Protein AF-A0ABD7SPW6-F1 (afdb_monomer)

Sequence (88 aa):
MVGRSDAYKEGFRSKYCDNPYQIGTQEYNDFERGWSQKVKRYPDSVSSKYHGDFAKTHQKYSEKSSSQELKESTSKGSYNAYAEAKGR

Secondary structure (DSSP, 8-state):
--PPPHHHHHHHH-SS----SPTTSHHHHHHHHHHHHHHHH-GGGS--TTHHHHHHHHTTTSSS-S--------------SSSTTS--

Mean predicted aligned error: 15.95 Å

pLDDT: mean 70.32, std 20.47, range [40.94, 96.06]

Radius of gyration: 19.65 Å; Cα contacts (8 Å, |Δi|>4): 63; chains: 1; bounding box: 46×33×50 Å

Organism: Vibrio cholerae (NCBI:txid666)

Solvent-accessible surface area (backbone atoms only — not comparable to full-atom values): 5827 Å² total; per-residue (Å²): 130,90,69,80,52,67,42,20,54,48,22,43,66,45,52,55,98,73,76,89,50,60,86,92,39,70,54,30,55,33,18,53,50,18,32,54,51,32,45,74,77,38,56,89,70,44,59,61,94,56,63,82,64,59,64,68,60,60,66,71,64,75,77,76,83,76,89,81,90,79,76,93,74,92,76,92,84,88,84,66,85,76,65,70,78,65,76,131

Structure (mmCIF, N/CA/C/O backbone):
data_AF-A0ABD7SPW6-F1
#
_entry.id   AF-A0ABD7SPW6-F1
#
loop_
_atom_site.group_PDB
_atom_site.id
_atom_site.type_symbol
_atom_site.label_atom_id
_atom_site.label_alt_id
_atom_site.label_comp_id
_atom_site.label_asym_id
_atom_site.label_entity_id
_atom_site.label_seq_id
_atom_site.pdbx_PDB_ins_code
_atom_site.Cartn_x
_atom_site.Cartn_y
_atom_site.Cartn_z
_atom_site.occupancy
_atom_site.B_iso_or_equiv
_atom_site.auth_seq_id
_atom_site.auth_comp_id
_atom_site.auth_asym_id
_atom_site.auth_atom_id
_atom_site.pdbx_PDB_model_num
ATOM 1 N N . MET A 1 1 ? -1.848 -18.845 13.710 1.00 43.09 1 MET A N 1
ATOM 2 C CA . MET A 1 1 ? -1.151 -18.060 12.666 1.00 43.09 1 MET A CA 1
ATOM 3 C C . MET A 1 1 ? -2.035 -16.878 12.318 1.00 43.09 1 MET A C 1
ATOM 5 O O . MET A 1 1 ? -3.118 -17.105 11.800 1.00 43.09 1 MET A O 1
ATOM 9 N N . VAL A 1 2 ? -1.641 -15.647 12.652 1.00 53.69 2 VAL A N 1
ATOM 10 C CA . VAL A 1 2 ? -2.386 -14.457 12.208 1.00 53.69 2 VAL A CA 1
ATOM 11 C C . VAL A 1 2 ? -2.106 -14.312 10.715 1.00 53.69 2 VAL A C 1
ATOM 13 O O . VAL A 1 2 ? -1.036 -13.857 10.312 1.00 53.69 2 VAL A O 1
ATOM 16 N N . GLY A 1 3 ? -3.013 -14.840 9.894 1.00 66.44 3 GLY A N 1
ATOM 17 C CA . GLY A 1 3 ? -2.973 -14.635 8.454 1.00 66.44 3 GLY A CA 1
ATOM 18 C C . GLY A 1 3 ? -3.006 -13.137 8.166 1.00 66.44 3 GLY A C 1
ATOM 19 O O . GLY A 1 3 ? -3.636 -12.374 8.893 1.00 66.44 3 GLY A O 1
ATOM 20 N N . ARG A 1 4 ? -2.296 -12.704 7.124 1.00 79.56 4 ARG A N 1
ATOM 21 C CA . ARG A 1 4 ? -2.387 -11.316 6.650 1.00 79.56 4 ARG A CA 1
ATOM 22 C C . ARG A 1 4 ? -3.856 -10.974 6.388 1.00 79.56 4 ARG A C 1
ATOM 24 O O . ARG A 1 4 ? -4.555 -11.800 5.792 1.00 79.56 4 ARG A O 1
ATOM 31 N N . SER A 1 5 ? -4.283 -9.785 6.810 1.00 92.31 5 SER A N 1
ATOM 32 C CA . SER A 1 5 ? -5.616 -9.259 6.514 1.00 92.31 5 SER A CA 1
ATOM 33 C C . SER A 1 5 ? -5.826 -9.145 5.004 1.00 92.31 5 SER A C 1
ATOM 35 O O . SER A 1 5 ? -4.867 -9.090 4.224 1.00 92.31 5 SER A O 1
ATOM 37 N N . ASP A 1 6 ? -7.083 -9.143 4.572 1.00 94.25 6 ASP A N 1
ATOM 38 C CA . ASP A 1 6 ? -7.394 -9.060 3.145 1.00 94.25 6 ASP A CA 1
ATOM 39 C C . ASP A 1 6 ? -7.001 -7.698 2.565 1.00 94.25 6 ASP A C 1
ATOM 41 O O . ASP A 1 6 ? -6.382 -7.665 1.503 1.00 94.25 6 ASP A O 1
ATOM 45 N N . ALA A 1 7 ? -7.168 -6.618 3.337 1.00 94.38 7 ALA A N 1
ATOM 46 C CA . ALA A 1 7 ? -6.672 -5.282 3.003 1.00 94.38 7 ALA A CA 1
ATOM 47 C C . ALA A 1 7 ? -5.157 -5.264 2.733 1.00 94.38 7 ALA A C 1
ATOM 49 O O . ALA A 1 7 ? -4.695 -4.687 1.747 1.00 94.38 7 ALA A O 1
ATOM 50 N N . TYR A 1 8 ? -4.366 -5.975 3.546 1.00 95.06 8 TYR A N 1
ATOM 51 C CA . TYR A 1 8 ? -2.928 -6.116 3.308 1.00 95.06 8 TYR A CA 1
ATOM 52 C C . TYR A 1 8 ? -2.629 -6.832 1.988 1.00 95.06 8 TYR A C 1
ATOM 54 O O . TYR A 1 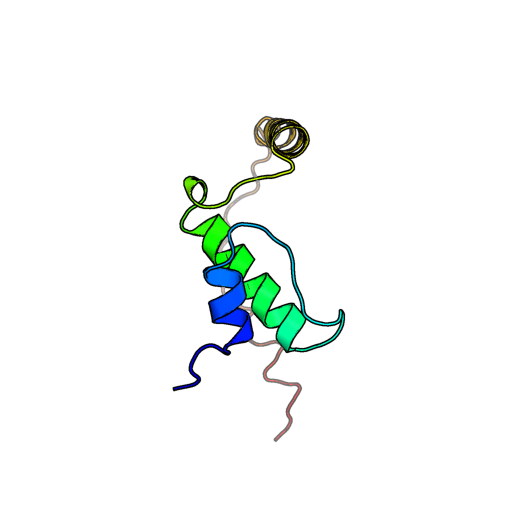8 ? -1.746 -6.416 1.232 1.00 95.06 8 TYR A O 1
ATOM 62 N N . LYS A 1 9 ? -3.328 -7.939 1.706 1.00 94.62 9 LYS A N 1
ATOM 63 C CA . LYS A 1 9 ? -3.131 -8.694 0.457 1.00 94.62 9 LYS A CA 1
ATOM 64 C C . LYS A 1 9 ? -3.527 -7.850 -0.751 1.00 94.62 9 LYS A C 1
ATOM 66 O O . LYS A 1 9 ? -2.864 -7.938 -1.783 1.00 94.62 9 LYS A O 1
ATOM 71 N N . GLU A 1 10 ? -4.572 -7.042 -0.618 1.00 94.56 10 GLU A N 1
ATOM 72 C CA . GLU A 1 10 ? -5.037 -6.122 -1.649 1.00 94.56 10 GLU A CA 1
ATOM 73 C C . GLU A 1 10 ? -3.987 -5.044 -1.938 1.00 94.56 10 GLU A C 1
ATOM 75 O O . GLU A 1 10 ? -3.531 -4.934 -3.079 1.00 94.56 10 GLU A O 1
ATOM 80 N N . GLY A 1 11 ? -3.478 -4.367 -0.903 1.00 93.31 11 GLY A N 1
ATOM 81 C CA . GLY A 1 11 ? -2.386 -3.400 -1.042 1.00 93.31 11 GLY A CA 1
ATOM 82 C C . GLY A 1 11 ? -1.133 -4.014 -1.672 1.00 93.31 11 GLY A C 1
ATOM 83 O O . GLY A 1 11 ? -0.533 -3.438 -2.579 1.00 93.31 11 GLY A O 1
ATOM 84 N N . PHE A 1 12 ? -0.774 -5.239 -1.277 1.00 93.19 12 PHE A N 1
ATOM 85 C CA . PHE A 1 12 ? 0.370 -5.958 -1.847 1.00 93.19 12 PHE A CA 1
ATOM 86 C C . PHE A 1 12 ? 0.186 -6.335 -3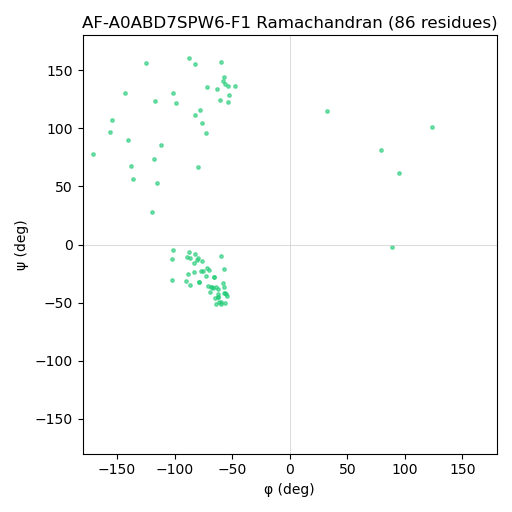.326 1.00 93.19 12 PHE A C 1
ATOM 88 O O . PHE A 1 12 ? 1.162 -6.478 -4.064 1.00 93.19 12 PHE A O 1
ATOM 95 N N . ARG A 1 13 ? -1.051 -6.527 -3.789 1.00 92.38 13 ARG A N 1
ATOM 96 C CA . ARG A 1 13 ? -1.342 -6.838 -5.197 1.00 92.38 13 ARG A CA 1
ATOM 97 C C . ARG A 1 13 ? -1.531 -5.575 -6.027 1.00 92.38 13 ARG A C 1
ATOM 99 O O . ARG A 1 13 ? -1.232 -5.611 -7.222 1.00 92.38 13 ARG A O 1
ATOM 106 N N . SER A 1 14 ? -1.929 -4.467 -5.406 1.00 90.31 14 SER A N 1
ATOM 107 C CA . SER A 1 14 ? -2.224 -3.219 -6.100 1.00 90.31 14 SER A CA 1
ATOM 108 C C . SER A 1 14 ? -1.038 -2.692 -6.913 1.00 90.31 14 SER A C 1
ATOM 110 O O . SER A 1 14 ? 0.130 -2.779 -6.518 1.00 90.31 14 SER A O 1
ATOM 112 N N . LYS A 1 15 ? -1.339 -2.164 -8.101 1.00 87.25 15 LYS A N 1
ATOM 113 C CA . LYS A 1 15 ? -0.357 -1.545 -9.002 1.00 87.25 15 LYS A CA 1
ATOM 114 C C . LYS A 1 15 ? -0.007 -0.118 -8.567 1.00 87.25 15 LYS A C 1
ATOM 116 O O . LYS A 1 15 ? 1.138 0.292 -8.742 1.00 87.25 15 LYS A O 1
ATOM 121 N N . TYR A 1 16 ? -0.967 0.588 -7.969 1.00 85.62 16 TYR A N 1
ATOM 122 C CA . TYR A 1 16 ? -0.871 1.981 -7.526 1.00 85.62 16 TYR A CA 1
ATOM 123 C C . TYR A 1 16 ? -1.214 2.094 -6.035 1.00 85.62 16 TYR A C 1
ATOM 125 O O . TYR A 1 16 ? -1.936 1.249 -5.503 1.00 85.62 16 TYR A O 1
ATOM 133 N N . CYS A 1 17 ? -0.726 3.139 -5.362 1.00 82.31 17 CYS A N 1
ATOM 134 C CA . CYS A 1 17 ? -1.158 3.454 -3.998 1.00 82.31 17 CYS A CA 1
ATOM 135 C C . CYS A 1 17 ? -2.512 4.182 -4.030 1.00 82.31 17 CYS A C 1
ATOM 137 O O . CYS A 1 17 ? -2.591 5.380 -3.776 1.00 82.31 17 CYS A O 1
ATOM 139 N N . ASP A 1 18 ? -3.552 3.472 -4.462 1.00 87.50 18 ASP A N 1
ATOM 140 C CA . ASP A 1 18 ? -4.937 3.943 -4.465 1.00 87.50 18 ASP A CA 1
ATOM 141 C C . ASP A 1 18 ? -5.706 3.125 -3.436 1.00 87.50 18 ASP A C 1
ATOM 143 O O . ASP A 1 18 ? -6.253 2.067 -3.738 1.00 87.50 18 ASP A O 1
ATOM 147 N N . ASN A 1 19 ? -5.636 3.585 -2.190 1.00 92.25 19 ASN A N 1
ATOM 148 C CA . ASN A 1 19 ? -6.219 2.909 -1.045 1.00 92.25 19 ASN A CA 1
ATOM 149 C C . ASN A 1 19 ? -7.737 3.160 -0.998 1.00 92.25 19 ASN A C 1
ATOM 151 O O . ASN A 1 19 ? -8.142 4.314 -0.843 1.00 92.25 19 ASN A O 1
ATOM 155 N N . PRO A 1 20 ? -8.585 2.123 -1.141 1.00 93.31 20 PRO A N 1
ATOM 156 C CA . PRO A 1 20 ? -10.037 2.292 -1.163 1.00 93.31 20 PRO A CA 1
ATOM 157 C C . PRO A 1 20 ? -10.645 2.448 0.238 1.00 93.31 20 PRO A C 1
ATOM 159 O O . PRO A 1 20 ? -11.826 2.774 0.363 1.00 93.31 20 PRO A O 1
ATOM 162 N N . TYR A 1 21 ? -9.874 2.179 1.295 1.00 93.62 21 TYR A N 1
ATOM 163 C CA . TYR A 1 21 ? -10.366 2.217 2.665 1.00 93.62 21 TYR A CA 1
ATOM 164 C C . TYR A 1 21 ? -10.381 3.643 3.219 1.00 93.62 21 TYR A C 1
ATOM 166 O O . TYR A 1 21 ? -9.632 4.522 2.795 1.00 93.62 21 TYR A O 1
ATOM 174 N N . GLN A 1 22 ? -11.235 3.882 4.211 1.00 95.00 22 GLN A N 1
ATOM 175 C CA . GLN A 1 22 ? -11.325 5.188 4.854 1.00 95.00 22 GLN A CA 1
ATOM 176 C C . GLN A 1 22 ? -10.091 5.454 5.727 1.00 95.00 22 GLN A C 1
ATOM 178 O O . GLN A 1 22 ? -9.669 4.600 6.509 1.00 95.00 22 GLN A O 1
ATOM 183 N N . ILE A 1 23 ? -9.530 6.661 5.635 1.00 94.06 23 ILE A N 1
ATOM 184 C CA . ILE A 1 23 ? -8.392 7.087 6.461 1.00 94.06 23 ILE A CA 1
ATOM 185 C C . ILE A 1 23 ? -8.736 6.948 7.951 1.00 94.06 23 ILE A C 1
ATOM 187 O O . ILE A 1 23 ? -9.832 7.299 8.385 1.00 94.06 23 ILE A O 1
ATOM 191 N N . GLY A 1 24 ? -7.779 6.450 8.736 1.00 92.31 24 GLY A N 1
ATOM 192 C CA . GLY A 1 24 ? -7.937 6.225 10.177 1.00 92.31 24 GLY A CA 1
ATOM 193 C C . GLY A 1 24 ? -8.496 4.847 10.542 1.00 92.31 24 GLY A C 1
ATOM 194 O O . GLY A 1 24 ? -8.582 4.529 11.725 1.00 92.31 24 GLY A O 1
ATOM 195 N N . THR A 1 25 ? -8.829 4.015 9.554 1.00 94.81 25 THR A N 1
ATOM 196 C CA . THR A 1 25 ? -9.236 2.619 9.772 1.00 94.81 25 THR A CA 1
ATOM 197 C C . THR A 1 25 ? -8.036 1.668 9.819 1.00 94.81 25 THR A C 1
ATOM 199 O O . THR A 1 25 ? -6.936 1.988 9.350 1.00 94.81 25 THR A O 1
ATOM 202 N N . GLN A 1 26 ? -8.231 0.477 10.393 1.00 94.06 26 GLN A N 1
ATOM 203 C CA . GLN A 1 26 ? -7.184 -0.547 10.434 1.00 94.06 26 GLN A CA 1
ATOM 204 C C . GLN A 1 26 ? -6.899 -1.095 9.030 1.00 94.06 26 GLN A C 1
ATOM 206 O O . GLN A 1 26 ? -5.746 -1.343 8.681 1.00 94.06 26 GLN A O 1
ATOM 211 N N . GLU A 1 27 ? -7.937 -1.224 8.215 1.00 94.56 27 GLU A N 1
ATOM 212 C CA . GLU A 1 27 ? -7.896 -1.694 6.836 1.00 94.56 27 GLU A CA 1
ATOM 213 C C . GLU A 1 27 ? -7.062 -0.753 5.966 1.00 94.56 27 GLU A C 1
ATOM 215 O O . GLU A 1 27 ? -6.195 -1.212 5.221 1.00 94.56 27 GLU A O 1
ATOM 220 N N . TYR A 1 28 ? -7.233 0.562 6.140 1.00 95.69 28 TYR A N 1
ATOM 221 C CA . TYR A 1 28 ? -6.390 1.561 5.486 1.00 95.69 28 TYR A CA 1
ATOM 222 C C . TYR A 1 28 ? -4.912 1.344 5.814 1.00 95.69 28 TYR A C 1
ATOM 224 O O . TYR A 1 28 ? -4.084 1.239 4.909 1.00 95.69 28 TYR A O 1
ATOM 232 N N . ASN A 1 29 ? -4.579 1.207 7.100 1.00 94.62 29 ASN A N 1
ATOM 233 C CA . ASN A 1 29 ? -3.200 0.992 7.543 1.00 94.62 29 ASN A CA 1
ATOM 234 C C . ASN A 1 29 ? -2.615 -0.323 7.008 1.00 94.62 29 ASN A C 1
ATOM 236 O O . ASN A 1 29 ? -1.436 -0.389 6.651 1.00 94.62 29 ASN A O 1
ATOM 240 N N . ASP A 1 30 ? -3.424 -1.375 6.959 1.00 95.62 30 ASP A N 1
ATOM 241 C CA . ASP A 1 30 ? -3.011 -2.681 6.464 1.00 95.62 30 ASP A CA 1
ATOM 242 C C . ASP A 1 30 ? -2.761 -2.668 4.954 1.00 95.62 30 ASP A C 1
ATOM 244 O O . ASP A 1 30 ? -1.755 -3.228 4.505 1.00 95.62 30 ASP A O 1
ATOM 248 N N . PHE A 1 31 ? -3.608 -1.980 4.185 1.00 96.06 31 PHE A N 1
ATOM 249 C CA . PHE A 1 31 ? -3.396 -1.756 2.756 1.00 96.06 31 PHE A CA 1
ATOM 250 C C . PHE A 1 31 ? -2.086 -1.005 2.499 1.00 96.06 31 PHE A C 1
ATOM 252 O O . PHE A 1 31 ? -1.237 -1.502 1.751 1.00 96.06 31 PHE A O 1
ATOM 259 N N . GLU A 1 32 ? -1.865 0.129 3.176 1.00 94.06 32 GLU A N 1
ATOM 260 C CA . GLU A 1 32 ? -0.628 0.919 3.051 1.00 94.06 32 GLU A CA 1
ATOM 261 C C . GLU A 1 32 ? 0.613 0.076 3.372 1.00 94.06 32 GLU A C 1
ATOM 263 O O . GLU A 1 32 ? 1.629 0.124 2.667 1.00 94.06 32 GLU A O 1
ATOM 268 N N . ARG A 1 33 ? 0.534 -0.756 4.420 1.00 93.31 33 ARG A N 1
ATOM 269 C CA . ARG A 1 33 ? 1.601 -1.700 4.786 1.00 93.31 33 ARG A CA 1
ATOM 270 C C . ARG A 1 33 ? 1.847 -2.726 3.686 1.00 93.31 33 ARG A C 1
ATOM 272 O O . ARG A 1 33 ? 3.010 -3.001 3.381 1.00 93.31 33 ARG A O 1
ATOM 279 N N . GLY A 1 34 ? 0.794 -3.301 3.110 1.00 93.50 34 GLY A N 1
ATOM 280 C CA . GLY A 1 34 ? 0.884 -4.260 2.009 1.00 93.50 34 GLY A CA 1
ATOM 281 C C . GLY A 1 34 ? 1.564 -3.658 0.785 1.00 93.50 34 GLY A C 1
ATOM 282 O O . GLY A 1 34 ? 2.543 -4.216 0.278 1.00 93.50 34 GLY A O 1
ATOM 283 N N . TRP A 1 35 ? 1.111 -2.476 0.370 1.00 93.81 35 TRP A N 1
ATOM 284 C CA . TRP A 1 35 ? 1.661 -1.770 -0.782 1.00 93.81 35 TRP A CA 1
ATOM 285 C C . TRP A 1 35 ? 3.119 -1.351 -0.555 1.00 93.81 35 TRP A C 1
ATOM 287 O O .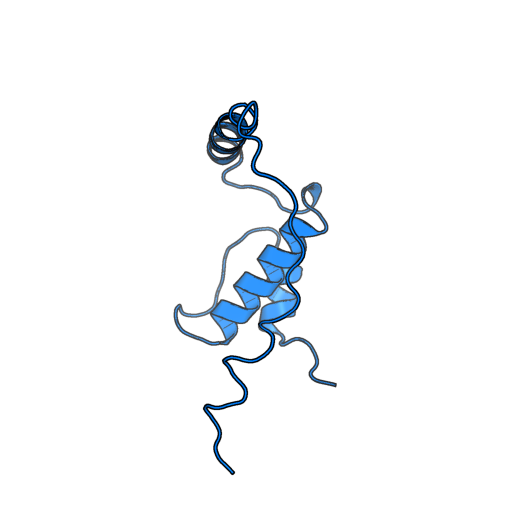 TRP A 1 35 ? 3.993 -1.666 -1.365 1.00 93.81 35 TRP A O 1
ATOM 297 N N . SER A 1 36 ? 3.433 -0.774 0.607 1.00 91.12 36 SER A N 1
ATOM 298 C CA . SER A 1 36 ? 4.806 -0.408 0.985 1.00 91.12 36 SER A CA 1
ATOM 299 C C . SER A 1 36 ? 5.765 -1.604 0.968 1.00 91.12 36 SER A C 1
ATOM 301 O O . SER A 1 36 ? 6.932 -1.477 0.596 1.00 91.12 36 SER A O 1
ATOM 303 N N . GLN A 1 37 ? 5.296 -2.790 1.369 1.00 92.19 37 GLN A N 1
ATOM 304 C CA . GLN A 1 37 ? 6.096 -4.016 1.314 1.00 92.19 37 GLN A CA 1
ATOM 305 C C . GLN A 1 37 ? 6.320 -4.499 -0.122 1.00 92.19 37 GLN A C 1
ATOM 307 O O . GLN A 1 37 ? 7.409 -4.991 -0.421 1.00 92.19 37 GLN A O 1
ATOM 312 N N . LYS A 1 38 ? 5.335 -4.335 -1.014 1.00 89.12 38 LYS A N 1
ATOM 313 C CA . LYS A 1 38 ? 5.501 -4.619 -2.445 1.00 89.12 38 LYS A CA 1
ATOM 314 C C . LYS A 1 38 ? 6.573 -3.720 -3.057 1.00 89.12 38 LYS A C 1
ATOM 316 O O . LYS A 1 38 ? 7.496 -4.247 -3.665 1.00 89.12 38 LYS A O 1
ATOM 321 N N . VAL A 1 39 ? 6.501 -2.406 -2.823 1.00 88.12 39 VAL A N 1
ATOM 322 C CA . VAL A 1 39 ? 7.488 -1.424 -3.319 1.00 88.12 39 VAL A CA 1
ATOM 323 C C . VAL A 1 39 ? 8.908 -1.807 -2.895 1.00 88.12 39 VAL A C 1
ATOM 325 O O . VAL A 1 39 ? 9.824 -1.789 -3.707 1.00 88.12 39 VAL A O 1
ATOM 328 N N . LYS A 1 40 ? 9.090 -2.212 -1.631 1.00 84.75 40 LYS A N 1
ATOM 329 C CA . LYS A 1 40 ? 10.401 -2.625 -1.103 1.00 84.75 40 LYS A CA 1
ATOM 330 C C . LYS A 1 40 ? 10.935 -3.915 -1.727 1.00 84.75 40 LYS A C 1
ATOM 332 O O . LYS A 1 40 ? 12.141 -4.044 -1.893 1.00 84.75 40 LYS A O 1
ATOM 337 N N . ARG A 1 41 ? 10.066 -4.893 -2.006 1.00 87.31 41 ARG A N 1
ATOM 338 C CA . ARG A 1 41 ? 10.468 -6.221 -2.511 1.00 87.31 41 ARG A CA 1
ATOM 339 C C . ARG A 1 41 ? 10.598 -6.270 -4.028 1.00 87.31 41 ARG A C 1
ATOM 341 O O . ARG A 1 41 ? 11.433 -7.002 -4.541 1.00 87.31 41 ARG A O 1
ATOM 348 N N . TYR A 1 42 ? 9.744 -5.529 -4.720 1.00 85.25 42 TYR A N 1
ATOM 349 C CA . TYR A 1 42 ? 9.586 -5.561 -6.167 1.00 85.25 42 TYR A CA 1
ATOM 350 C C . TYR A 1 42 ? 9.434 -4.127 -6.693 1.00 85.25 42 TYR A C 1
ATOM 352 O O . TYR A 1 42 ? 8.347 -3.757 -7.154 1.00 85.25 42 TYR A O 1
ATOM 360 N N . PRO A 1 43 ? 10.495 -3.307 -6.606 1.00 80.38 43 PRO A N 1
ATOM 361 C CA . PRO A 1 43 ? 10.446 -1.898 -6.996 1.00 80.38 43 PRO A CA 1
ATOM 362 C C . PRO A 1 43 ? 10.027 -1.703 -8.460 1.00 80.38 43 PRO A C 1
ATOM 364 O O . PRO A 1 43 ? 9.277 -0.781 -8.755 1.00 80.38 43 PRO A O 1
ATOM 367 N N . ASP A 1 44 ? 10.391 -2.621 -9.359 1.00 81.94 44 ASP A N 1
ATOM 368 C CA . ASP A 1 44 ? 10.027 -2.540 -10.784 1.00 81.94 44 ASP A CA 1
ATOM 369 C C . ASP A 1 44 ? 8.561 -2.920 -11.066 1.00 81.94 44 ASP A C 1
ATOM 371 O O . ASP A 1 44 ? 8.029 -2.667 -12.145 1.00 81.94 44 ASP A O 1
ATOM 375 N N . SER A 1 45 ? 7.878 -3.546 -10.100 1.00 77.38 45 SER A N 1
ATOM 376 C CA . SER A 1 45 ? 6.492 -4.016 -10.259 1.00 77.38 45 SER A CA 1
ATOM 377 C C . SER A 1 45 ? 5.437 -2.957 -9.933 1.00 77.38 45 SER A C 1
ATOM 379 O O . SER A 1 45 ? 4.243 -3.164 -10.181 1.00 77.38 45 SER A O 1
ATOM 381 N N . VAL A 1 46 ? 5.856 -1.843 -9.331 1.00 74.50 46 VAL A N 1
ATOM 382 C CA . VAL A 1 46 ? 4.981 -0.729 -8.972 1.00 74.50 46 VAL A CA 1
ATOM 383 C C . VAL A 1 46 ? 5.085 0.350 -10.035 1.00 74.50 46 VAL A C 1
ATOM 385 O O . VAL A 1 46 ? 6.151 0.885 -10.323 1.00 74.50 46 VAL A O 1
ATOM 388 N N . SER A 1 47 ? 3.946 0.682 -10.638 1.00 69.00 47 SER A N 1
ATOM 389 C CA . SER A 1 47 ? 3.891 1.772 -11.601 1.00 69.00 47 SER A CA 1
ATOM 390 C C . SER A 1 47 ? 3.779 3.068 -10.820 1.00 69.00 47 SER A C 1
ATOM 392 O O . SER A 1 47 ? 2.764 3.344 -10.180 1.00 69.00 47 SER A O 1
ATOM 394 N N . SER A 1 48 ? 4.833 3.874 -10.857 1.00 61.44 48 SER A N 1
ATOM 395 C CA . SER A 1 48 ? 4.727 5.230 -10.353 1.00 61.44 48 SER A CA 1
ATOM 396 C C . SER A 1 48 ? 3.971 6.066 -11.377 1.00 61.44 48 SER A C 1
ATOM 398 O O . SER A 1 48 ? 4.524 6.484 -12.391 1.00 61.44 48 SER A O 1
ATOM 400 N N . LYS A 1 49 ? 2.709 6.370 -11.080 1.00 59.09 49 LYS A N 1
ATOM 401 C CA . LYS A 1 49 ? 1.999 7.494 -11.709 1.00 59.09 49 LYS A CA 1
ATOM 402 C C . LYS A 1 49 ? 2.695 8.852 -11.456 1.00 59.09 49 LYS A C 1
ATOM 404 O O . LYS A 1 49 ? 2.354 9.828 -12.107 1.00 59.09 49 LYS A O 1
ATOM 409 N N . TYR A 1 50 ? 3.701 8.895 -10.570 1.00 55.62 50 TYR A N 1
ATOM 410 C CA . TYR A 1 50 ? 4.468 10.076 -10.149 1.00 55.62 50 TYR A CA 1
ATOM 411 C C . TYR A 1 50 ? 5.977 9.965 -10.451 1.00 55.62 50 TYR A C 1
ATOM 413 O O . TYR A 1 50 ? 6.804 10.520 -9.725 1.00 55.62 50 TYR A O 1
ATOM 421 N N . HIS A 1 51 ? 6.378 9.210 -11.484 1.00 55.69 51 HIS A N 1
ATOM 422 C CA . HIS A 1 51 ? 7.794 8.892 -11.752 1.00 55.69 51 HIS A CA 1
ATOM 423 C C . HIS A 1 51 ? 8.682 10.145 -11.930 1.00 55.69 51 HIS A C 1
ATOM 425 O O . HIS A 1 51 ? 9.886 10.075 -11.703 1.00 55.69 51 HIS A O 1
ATOM 431 N N . GLY A 1 52 ? 8.091 11.300 -12.265 1.00 52.41 52 GLY A N 1
ATOM 432 C CA . GLY A 1 52 ? 8.801 12.568 -12.453 1.00 52.41 52 GLY A CA 1
ATOM 433 C C . GLY A 1 52 ? 9.315 13.249 -11.177 1.00 52.41 52 GLY A C 1
ATOM 434 O O . GLY A 1 52 ? 10.328 13.945 -11.245 1.00 52.41 52 GLY A O 1
ATOM 435 N N . ASP A 1 53 ? 8.682 13.030 -10.019 1.00 52.47 53 ASP A N 1
ATOM 436 C CA . ASP A 1 53 ? 8.954 13.855 -8.828 1.00 52.47 53 ASP A CA 1
ATOM 437 C C . ASP A 1 53 ? 9.859 13.164 -7.801 1.00 52.47 53 ASP A C 1
ATOM 439 O O . ASP A 1 53 ? 10.651 13.815 -7.121 1.00 52.47 53 ASP A O 1
ATOM 443 N N . PHE A 1 54 ? 9.805 11.833 -7.711 1.00 50.47 54 PHE A N 1
ATOM 444 C CA . PHE A 1 54 ? 10.520 11.086 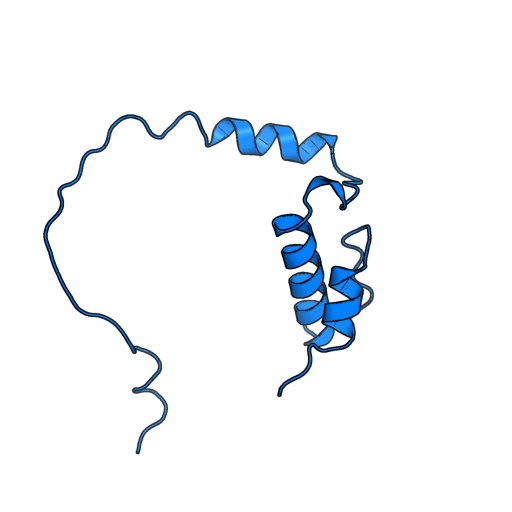-6.668 1.00 50.47 54 PHE A CA 1
ATOM 445 C C . PHE A 1 54 ? 12.021 10.903 -6.961 1.00 50.47 54 PHE A C 1
ATOM 447 O O . PHE A 1 54 ? 12.847 10.903 -6.045 1.00 50.47 54 PHE A O 1
ATOM 454 N N . ALA A 1 55 ? 12.401 10.800 -8.242 1.00 53.16 55 ALA A N 1
ATOM 455 C CA . ALA A 1 55 ? 13.794 10.605 -8.657 1.00 53.16 55 ALA A CA 1
ATOM 456 C C . ALA A 1 55 ? 14.697 11.809 -8.316 1.00 53.16 55 ALA A C 1
ATOM 458 O O . ALA A 1 55 ? 15.887 11.636 -8.056 1.00 53.16 55 ALA A O 1
ATOM 459 N N . LYS A 1 56 ? 14.139 13.026 -8.242 1.00 50.88 56 LYS A N 1
ATOM 460 C CA . LYS A 1 56 ? 14.905 14.242 -7.912 1.00 50.88 56 LYS A CA 1
ATOM 461 C C . LYS A 1 56 ? 15.258 14.357 -6.428 1.00 50.88 56 LYS A C 1
ATOM 463 O O . LYS A 1 56 ? 16.211 15.054 -6.082 1.00 50.88 56 LYS A O 1
ATOM 468 N N . THR A 1 57 ? 14.517 13.691 -5.545 1.00 51.41 57 THR A N 1
ATOM 469 C CA . THR A 1 57 ? 14.668 13.874 -4.093 1.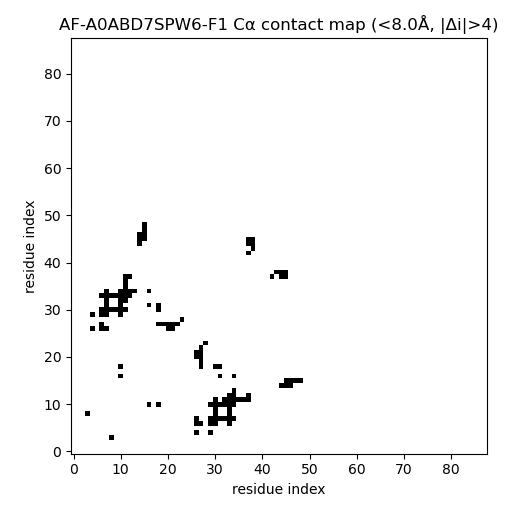00 51.41 57 THR A CA 1
ATOM 470 C C . THR A 1 57 ? 15.684 12.902 -3.491 1.00 51.41 57 THR A C 1
ATOM 472 O O . THR A 1 57 ? 16.413 13.276 -2.575 1.00 51.41 57 THR A O 1
ATOM 475 N N . HIS A 1 58 ? 15.820 11.691 -4.044 1.00 50.16 58 HIS A N 1
ATOM 476 C CA . HIS A 1 58 ? 16.793 10.704 -3.554 1.00 50.16 58 HIS A CA 1
ATOM 477 C C . HIS A 1 58 ? 18.242 10.974 -3.975 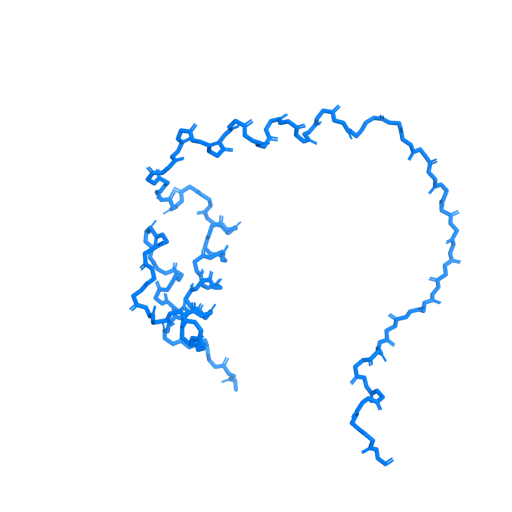1.00 50.16 58 HIS A C 1
ATOM 479 O O . HIS A 1 58 ? 19.155 10.564 -3.260 1.00 50.16 58 HIS A O 1
ATOM 485 N N . GLN A 1 59 ? 18.478 11.723 -5.057 1.00 48.59 59 GLN A N 1
ATOM 486 C CA . GLN A 1 59 ? 19.839 12.101 -5.456 1.00 48.59 59 GLN A CA 1
ATOM 487 C C . GLN A 1 59 ? 20.479 13.115 -4.485 1.00 48.59 59 GLN A C 1
ATOM 489 O O . GLN A 1 59 ? 21.696 13.186 -4.377 1.00 48.59 59 GLN A O 1
ATOM 494 N N . LYS A 1 60 ? 1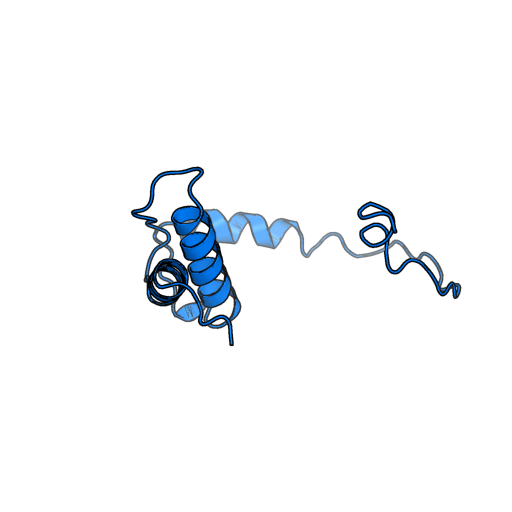9.679 13.865 -3.709 1.00 46.56 60 LYS A N 1
ATOM 495 C CA . LYS A 1 60 ? 20.199 14.872 -2.764 1.00 46.56 60 LYS A CA 1
ATOM 496 C C . LYS A 1 60 ? 20.706 14.312 -1.432 1.00 46.56 60 LYS A C 1
ATOM 498 O O . LYS A 1 60 ? 21.369 15.044 -0.701 1.00 46.56 60 LYS A O 1
ATOM 503 N N . TYR A 1 61 ? 20.415 13.052 -1.105 1.00 50.41 61 TYR A N 1
ATOM 504 C CA . TYR A 1 61 ? 20.824 12.455 0.173 1.00 50.41 61 TYR A CA 1
ATOM 505 C C . TYR A 1 61 ? 22.040 11.526 0.076 1.00 50.41 61 TYR A C 1
ATOM 507 O O . TYR A 1 61 ? 22.612 11.213 1.115 1.00 50.41 61 TYR A O 1
ATOM 515 N N . SER A 1 62 ? 22.484 11.113 -1.120 1.00 48.28 62 SER A N 1
ATOM 516 C CA . SER A 1 62 ? 23.637 10.202 -1.237 1.00 48.28 62 SER A CA 1
ATOM 517 C C . SER A 1 62 ? 25.002 10.901 -1.293 1.00 48.28 62 SER A C 1
ATOM 519 O O . SER A 1 62 ? 26.019 10.219 -1.248 1.00 48.28 62 SER A O 1
ATOM 521 N N . GLU A 1 63 ? 25.059 12.236 -1.366 1.00 49.41 63 GLU A N 1
ATOM 522 C CA . GLU A 1 63 ? 26.329 12.980 -1.485 1.00 49.41 63 GLU A CA 1
ATOM 523 C C . GLU A 1 63 ? 26.820 13.612 -0.169 1.00 49.41 63 GLU A C 1
ATOM 525 O O . GLU A 1 63 ? 27.929 14.136 -0.109 1.00 49.41 63 GLU A O 1
ATOM 530 N N . LYS A 1 64 ? 26.047 13.534 0.925 1.00 45.34 64 LYS A N 1
ATOM 531 C CA . LYS A 1 64 ? 26.440 14.071 2.246 1.00 45.34 64 LYS A CA 1
ATOM 532 C C . LYS A 1 64 ? 26.601 12.987 3.308 1.00 45.34 64 LYS A C 1
ATOM 534 O O . LYS A 1 64 ? 26.038 13.058 4.395 1.00 45.34 64 LYS A O 1
ATOM 539 N N . SER A 1 65 ? 27.398 11.972 3.009 1.00 44.59 65 SER A N 1
ATOM 540 C CA . SER A 1 65 ? 27.967 11.093 4.038 1.00 44.59 65 SER A CA 1
ATOM 541 C C . SER A 1 65 ? 29.438 10.839 3.734 1.00 44.59 65 SER A C 1
ATOM 543 O O . SER A 1 65 ? 29.886 9.711 3.586 1.00 44.59 65 SER A O 1
ATOM 545 N N . SER A 1 66 ? 30.190 11.932 3.617 1.00 48.53 66 SER A N 1
ATOM 546 C CA . SER A 1 66 ? 31.634 11.933 3.807 1.00 48.53 66 SER A CA 1
ATOM 547 C C . SER A 1 66 ? 31.928 12.826 5.006 1.00 48.53 66 SER A C 1
ATOM 549 O O . SER A 1 66 ? 31.554 13.996 5.012 1.00 48.53 66 SER A O 1
ATOM 551 N N . SER A 1 67 ? 32.616 12.243 5.988 1.00 50.62 67 SER A N 1
ATOM 552 C CA . SER A 1 67 ? 33.224 12.888 7.156 1.00 50.62 67 SER A CA 1
ATOM 553 C C . SER A 1 67 ? 32.295 13.236 8.324 1.00 50.62 67 SER A C 1
ATOM 555 O O . SER A 1 67 ? 31.947 14.391 8.538 1.00 50.62 67 SER A O 1
ATOM 557 N N . GLN A 1 68 ? 32.007 12.239 9.164 1.00 47.06 68 GLN A N 1
ATOM 558 C CA . GLN A 1 68 ? 32.141 12.415 10.614 1.00 47.06 68 GLN A CA 1
ATOM 559 C C . GLN A 1 68 ? 32.348 11.051 11.288 1.00 47.06 68 GLN A C 1
ATOM 561 O O . GLN A 1 68 ? 31.410 10.298 11.534 1.00 47.06 68 GLN A O 1
ATOM 566 N N . GLU A 1 69 ? 33.615 10.724 11.546 1.00 50.38 69 GLU A N 1
ATOM 567 C CA . GLU A 1 69 ? 34.014 9.663 12.467 1.00 50.38 69 GLU A CA 1
ATOM 568 C C . GLU A 1 69 ? 33.502 9.973 13.878 1.00 50.38 69 GLU A C 1
ATOM 570 O O . GLU A 1 69 ? 33.870 10.998 14.451 1.00 50.38 69 GLU A O 1
ATOM 575 N N . LEU A 1 70 ? 32.749 9.055 14.485 1.00 45.78 70 LEU A N 1
ATOM 576 C CA . LEU A 1 70 ? 32.654 8.936 15.941 1.00 45.78 70 LEU A CA 1
ATOM 577 C C . LEU A 1 70 ? 32.623 7.452 16.339 1.00 45.78 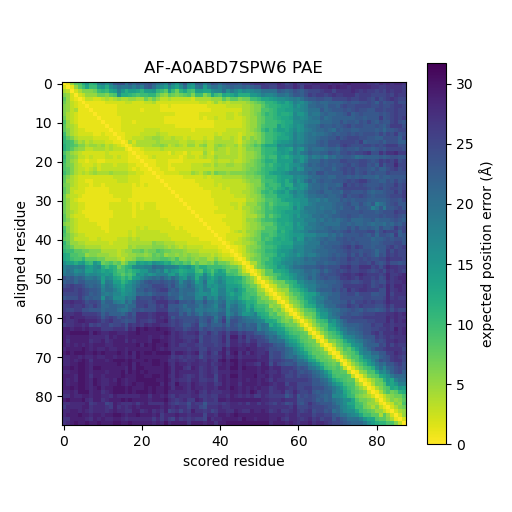70 LEU A C 1
ATOM 579 O O . LEU A 1 70 ? 31.578 6.818 16.400 1.00 45.78 70 LEU A O 1
ATOM 583 N N . LYS A 1 71 ? 33.839 6.940 16.556 1.00 43.84 71 LYS A N 1
ATOM 584 C CA . LYS A 1 71 ? 34.296 5.978 17.574 1.00 43.84 71 LYS A CA 1
ATOM 585 C C . LYS A 1 71 ? 33.308 4.901 18.045 1.00 43.84 71 LYS A C 1
ATOM 587 O O . LYS A 1 71 ? 32.379 5.165 18.801 1.00 43.84 71 LYS A O 1
ATOM 592 N N . GLU A 1 72 ? 33.660 3.654 17.737 1.00 45.56 72 GLU A N 1
ATOM 593 C CA . GLU A 1 72 ? 33.248 2.478 18.499 1.00 45.56 72 GLU A CA 1
ATOM 594 C C . GLU A 1 72 ? 33.605 2.643 19.985 1.00 45.56 72 GLU A C 1
ATOM 596 O O . GLU A 1 72 ? 34.773 2.781 20.354 1.00 45.56 72 GLU A O 1
ATOM 601 N N . SER A 1 73 ? 32.606 2.551 20.859 1.00 45.97 73 SER A N 1
ATOM 602 C CA . SER A 1 73 ? 32.797 1.947 22.172 1.00 45.97 73 SER A CA 1
ATOM 603 C C . SER A 1 73 ? 31.552 1.152 22.560 1.00 45.97 73 SER A C 1
ATOM 605 O O . SER A 1 73 ? 30.404 1.564 22.418 1.00 45.97 73 SER A O 1
ATOM 607 N N . THR A 1 74 ? 31.822 -0.074 22.974 1.00 50.69 74 THR A N 1
ATOM 608 C CA . THR A 1 74 ? 30.896 -1.110 23.411 1.00 50.69 74 THR A CA 1
ATOM 609 C C . THR A 1 74 ? 29.941 -0.632 24.504 1.00 50.69 74 THR A C 1
ATOM 611 O O . THR A 1 74 ? 30.392 -0.193 25.559 1.00 50.69 74 THR A O 1
ATOM 614 N N . SER A 1 75 ? 28.635 -0.839 24.325 1.00 40.94 75 SER A N 1
ATOM 615 C CA . SER A 1 75 ? 27.680 -0.841 25.435 1.00 40.94 75 SER A CA 1
ATOM 616 C C . SER A 1 75 ? 26.452 -1.681 25.080 1.00 40.94 75 SER A C 1
ATOM 618 O O . SER A 1 75 ? 25.629 -1.321 24.240 1.00 40.94 75 SER A O 1
ATOM 620 N N . LYS A 1 76 ? 26.370 -2.858 25.704 1.00 51.06 76 LYS A N 1
ATOM 621 C CA . LYS A 1 76 ? 25.153 -3.665 25.794 1.00 51.06 76 LYS A CA 1
ATOM 622 C C . LYS A 1 76 ? 24.108 -2.878 26.586 1.00 51.06 76 LYS A C 1
ATOM 624 O O . LYS A 1 76 ? 24.396 -2.461 27.701 1.00 51.06 76 LYS A O 1
ATOM 629 N N . GLY A 1 77 ? 22.876 -2.841 26.085 1.00 49.53 77 GLY A N 1
ATOM 630 C CA . GLY A 1 77 ? 21.695 -2.663 26.929 1.00 49.5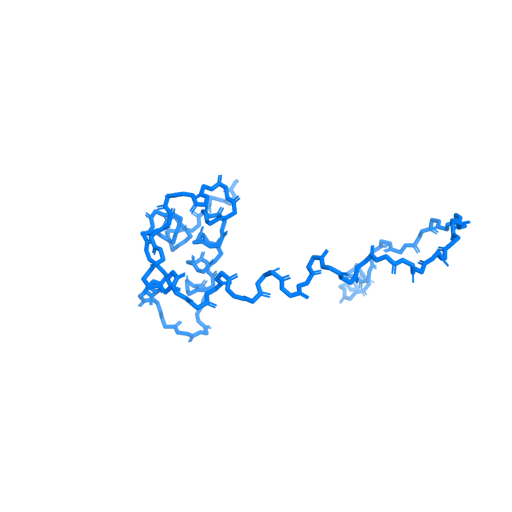3 77 GLY A CA 1
ATOM 631 C C . GLY A 1 77 ? 20.815 -1.483 26.547 1.00 49.53 77 GLY A C 1
ATOM 632 O O . GLY A 1 77 ? 21.077 -0.357 26.936 1.00 49.53 77 GLY A O 1
ATOM 633 N N . SER A 1 78 ? 19.721 -1.779 25.849 1.00 45.44 78 SER A N 1
ATOM 634 C CA . SER A 1 78 ? 18.394 -1.246 26.183 1.00 45.44 78 SER A CA 1
ATOM 635 C C . SER A 1 78 ? 17.365 -1.969 25.314 1.00 45.44 78 SER A C 1
ATOM 637 O O . SER A 1 78 ? 16.933 -1.496 24.265 1.00 45.44 78 SER A O 1
ATOM 639 N N . TYR A 1 79 ? 17.053 -3.200 25.713 1.00 49.81 79 TYR A N 1
ATOM 640 C CA . TYR A 1 79 ? 15.890 -3.929 25.222 1.00 49.81 79 TYR A CA 1
ATOM 641 C C . TYR A 1 79 ? 14.828 -3.817 26.323 1.00 49.81 79 TYR A C 1
ATOM 643 O O . TYR A 1 79 ? 15.131 -4.129 27.472 1.00 49.81 79 TYR A O 1
ATOM 651 N N . ASN A 1 80 ? 13.605 -3.422 25.945 1.00 57.88 80 ASN A N 1
ATOM 652 C CA . ASN A 1 80 ? 12.357 -3.454 26.732 1.00 57.88 80 ASN A CA 1
ATOM 653 C C . ASN A 1 80 ? 11.914 -2.199 27.516 1.00 57.88 80 ASN A C 1
ATOM 655 O O . ASN A 1 80 ? 11.624 -2.291 28.701 1.00 57.88 80 ASN A O 1
ATOM 659 N N . ALA A 1 81 ? 11.652 -1.077 26.838 1.00 54.72 81 ALA A N 1
ATOM 660 C CA . ALA A 1 81 ? 10.787 -0.026 27.406 1.00 54.72 81 ALA A CA 1
ATOM 661 C C . ALA A 1 81 ? 9.287 -0.422 27.445 1.00 54.72 81 ALA A C 1
ATOM 663 O O . ALA A 1 81 ? 8.503 0.149 28.193 1.00 54.72 81 ALA A O 1
ATOM 664 N N . TYR A 1 82 ? 8.862 -1.410 26.645 1.00 52.34 82 TYR A N 1
ATOM 665 C CA . TYR A 1 82 ? 7.445 -1.796 26.526 1.00 52.34 82 TYR A CA 1
ATOM 666 C C . TYR A 1 82 ? 7.002 -2.874 27.538 1.00 52.34 82 TYR A C 1
ATOM 668 O O . TYR A 1 82 ? 5.809 -3.134 27.668 1.00 52.34 82 TYR A O 1
ATOM 676 N N . ALA A 1 83 ? 7.943 -3.506 28.253 1.00 55.97 83 ALA A N 1
ATOM 677 C CA . ALA A 1 83 ? 7.639 -4.574 29.212 1.00 55.97 83 ALA A CA 1
ATOM 678 C C . ALA A 1 83 ? 7.204 -4.051 30.596 1.00 55.97 83 ALA A C 1
ATOM 680 O O . ALA A 1 83 ? 6.474 -4.746 31.294 1.00 55.97 83 ALA A O 1
ATOM 681 N N . GLU A 1 84 ? 7.584 -2.827 30.979 1.00 57.19 84 GLU A N 1
ATOM 682 C CA . GLU A 1 84 ? 7.245 -2.254 32.295 1.00 57.19 84 GLU A CA 1
ATOM 683 C C . GLU A 1 84 ? 5.844 -1.616 32.359 1.00 57.19 84 GLU A C 1
ATOM 685 O O . GLU A 1 84 ? 5.304 -1.419 33.442 1.00 57.19 84 GLU A O 1
ATOM 690 N N . ALA A 1 85 ? 5.197 -1.340 31.220 1.00 56.66 85 ALA A N 1
ATOM 691 C CA . ALA A 1 85 ? 3.895 -0.658 31.196 1.00 56.66 85 ALA A CA 1
ATOM 692 C C . ALA A 1 85 ? 2.679 -1.580 31.446 1.00 56.66 85 ALA A C 1
ATOM 694 O O . ALA A 1 85 ? 1.552 -1.099 31.581 1.00 56.66 85 ALA A O 1
ATOM 695 N N . LYS A 1 86 ? 2.866 -2.905 31.502 1.00 51.47 86 LYS A N 1
ATOM 696 C CA . LYS A 1 86 ? 1.802 -3.879 31.815 1.00 51.47 86 LYS A CA 1
ATOM 697 C C . LYS A 1 86 ? 2.175 -4.612 33.100 1.00 51.47 86 LYS A C 1
ATOM 699 O O . LYS A 1 86 ? 2.613 -5.756 33.063 1.00 51.47 86 LYS A O 1
ATOM 704 N N . GLY A 1 87 ? 2.034 -3.889 34.211 1.00 47.12 87 GLY A N 1
ATOM 705 C CA . GLY A 1 87 ? 2.336 -4.350 35.562 1.00 47.12 87 GLY A CA 1
ATOM 706 C C . GLY A 1 87 ? 1.758 -5.731 35.881 1.00 47.12 87 GLY A C 1
ATOM 707 O O . GLY A 1 87 ? 0.610 -6.040 35.548 1.00 47.12 87 GLY A O 1
ATOM 708 N N . ARG A 1 88 ? 2.597 -6.542 36.523 1.00 41.91 88 ARG A N 1
ATOM 709 C CA . ARG A 1 88 ? 2.188 -7.618 37.422 1.00 41.91 88 ARG A CA 1
ATOM 710 C C . ARG A 1 88 ? 2.198 -7.084 38.842 1.00 41.91 88 ARG A C 1
ATOM 712 O O . ARG A 1 88 ? 3.112 -6.280 39.131 1.00 41.91 88 ARG A O 1
#

Foldseek 3Di:
DPPQDPLLVCLLPDQELPRPDDPPDPSSVSSVNSVVVNCVPPVVSHDPPPVPPPVVPVVVPPPPPDDDDDDDDDDDDDDDPPPVVDPD